Protein AF-A0A0G4L2D1-F1 (afdb_monomer_lite)

Organism: Verticillium longisporum (NCBI:txid100787)

Sequence (130 aa):
MAANNMVNPAVDPETEDELFNQEVEQIKQWWSDSRWRHTKRTFTPEQIASKRGNLKIEYPGNAQSKKLWNILENRFQNKDASYTYGCLEP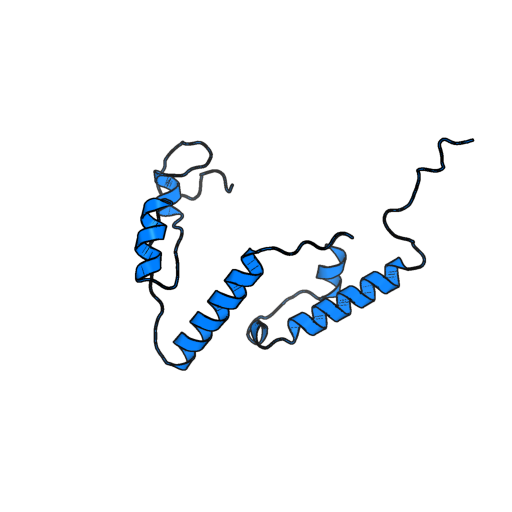TMVTQMAKYLDTVYVSGWQSSSTASASDEPGPDLADYPYV

pLDDT: mean 96.78, std 6.93, range [54.25, 98.88]

Radius of gyration: 22.12 Å; chains: 1; bounding box: 62×46×42 Å

Foldseek 3Di:
DPPCPPDDDPDDPVCPVVVLVVQLVVQVVVCVDPLNVPPDDPDGSSVVSVPDDPDDDDDVVVVVVVVVSVVVVVCVVVVHDFDEDADQDDVRVVVCVVPGPDHDHDLQSCQARNQVVPHHDGSPPPGDPD

InterPro domains:
  IPR006254 Isocitrate lyase [PF00463] (23-129)
  IPR006254 Isocitrate lyase [PTHR21631] (15-129)
  IPR015813 Pyruvate/Phosphoenolpyruvate kinase-like domain superfamily [SSF51621] (15-129)
  IPR040442 Pyruvate kinase-like domain superfamily [G3DSA:3.20.20.60] (12-130)

Secondary structure (DSSP, 8-state):
--GGGG---SS-HHHHHHHHHHHHHHHHHHHTSGGGTT---SS-HHHHHTT--SS----HHHHHHHHHHHHHHHHHHHT------B--SHHHHHHHTTT-S--B--HHHHHHH--TTS---SSSS-S---

Structure (mmCIF, N/CA/C/O backbone):
data_AF-A0A0G4L2D1-F1
#
_entry.id   AF-A0A0G4L2D1-F1
#
loop_
_atom_site.group_PDB
_atom_site.id
_atom_site.type_symbol
_atom_site.label_atom_id
_atom_site.label_alt_id
_atom_site.label_comp_id
_atom_site.label_asym_id
_atom_site.label_entity_id
_atom_site.label_seq_id
_atom_site.pdbx_PDB_ins_code
_atom_site.Cartn_x
_atom_site.Cartn_y
_atom_site.Cartn_z
_atom_site.occupancy
_atom_site.B_iso_or_equiv
_atom_site.auth_seq_id
_atom_site.auth_comp_id
_atom_site.auth_asym_id
_atom_site.auth_atom_id
_atom_site.pdbx_PDB_model_num
ATOM 1 N N . MET A 1 1 ? -42.976 27.298 4.784 1.00 54.25 1 MET A N 1
ATOM 2 C CA . MET A 1 1 ? -42.874 26.034 5.549 1.00 54.25 1 MET A CA 1
ATOM 3 C C . MET A 1 1 ? -42.220 24.874 4.778 1.00 54.25 1 MET A C 1
ATOM 5 O O . MET A 1 1 ? -41.962 23.861 5.402 1.00 54.25 1 MET A O 1
ATOM 9 N N . ALA A 1 2 ? -41.864 25.000 3.487 1.00 59.75 2 ALA A N 1
ATOM 10 C CA . ALA A 1 2 ? -41.222 23.911 2.721 1.00 59.75 2 ALA A CA 1
ATOM 11 C C . ALA A 1 2 ? -39.673 23.888 2.759 1.00 59.75 2 ALA A C 1
ATOM 13 O O . ALA A 1 2 ? -39.070 22.891 2.379 1.00 59.75 2 ALA A O 1
ATOM 14 N N . ALA A 1 3 ? -39.017 24.962 3.220 1.00 61.88 3 ALA A N 1
ATOM 15 C CA . ALA A 1 3 ? -37.555 25.101 3.145 1.00 61.88 3 ALA A CA 1
ATOM 16 C C . ALA A 1 3 ? -36.772 24.176 4.104 1.00 61.88 3 ALA A C 1
ATOM 18 O O . ALA A 1 3 ? -35.620 23.864 3.827 1.00 61.88 3 ALA A O 1
ATOM 19 N N . ASN A 1 4 ? -37.396 23.687 5.183 1.00 66.88 4 ASN A N 1
ATOM 20 C CA . ASN A 1 4 ? -36.735 22.814 6.165 1.00 66.88 4 ASN A CA 1
ATOM 21 C C . ASN A 1 4 ? -36.796 21.317 5.804 1.00 66.88 4 ASN A C 1
ATOM 23 O O . ASN A 1 4 ? -36.203 20.511 6.507 1.00 66.88 4 ASN A O 1
ATOM 27 N N . ASN A 1 5 ? -37.479 20.927 4.720 1.00 79.12 5 ASN A N 1
ATOM 28 C CA . ASN A 1 5 ? -37.662 19.512 4.360 1.00 79.12 5 ASN A CA 1
ATOM 29 C C . ASN A 1 5 ? -36.422 18.866 3.705 1.00 79.12 5 ASN A C 1
ATOM 31 O O . ASN A 1 5 ? -36.412 17.667 3.458 1.00 79.12 5 ASN A O 1
ATOM 35 N N . MET A 1 6 ? -35.394 19.663 3.395 1.00 89.38 6 MET A N 1
ATOM 36 C CA . MET A 1 6 ? -34.096 19.196 2.882 1.00 89.38 6 MET A CA 1
ATOM 37 C C . MET A 1 6 ? -32.995 19.240 3.954 1.00 89.38 6 MET A C 1
ATOM 39 O O . MET A 1 6 ? -31.830 19.015 3.646 1.00 89.38 6 MET A O 1
ATOM 43 N N . VAL A 1 7 ? -33.339 19.580 5.202 1.00 91.06 7 VAL A N 1
ATOM 44 C CA . VAL A 1 7 ? -32.394 19.586 6.321 1.00 91.06 7 VAL A CA 1
ATOM 45 C C . VAL A 1 7 ? -32.453 18.215 6.984 1.00 91.06 7 VAL A C 1
ATOM 47 O O . VAL A 1 7 ? -33.407 17.908 7.693 1.00 91.06 7 VAL A O 1
ATOM 50 N N . ASN A 1 8 ? -31.437 17.394 6.751 1.00 92.06 8 ASN A N 1
ATOM 51 C CA . ASN A 1 8 ? -31.274 16.088 7.381 1.00 92.06 8 ASN A CA 1
ATOM 52 C C . ASN A 1 8 ? -29.866 15.968 7.984 1.00 92.06 8 ASN A C 1
ATOM 54 O O . ASN A 1 8 ? -28.922 16.558 7.448 1.00 92.06 8 ASN A O 1
ATOM 58 N N . PRO A 1 9 ? -29.699 15.223 9.089 1.00 94.44 9 PRO A N 1
ATOM 59 C CA . PRO A 1 9 ? -28.376 14.962 9.632 1.00 94.44 9 PRO A CA 1
ATOM 60 C C . PRO A 1 9 ? -27.587 14.033 8.695 1.00 94.44 9 PRO A C 1
ATOM 62 O O . PRO A 1 9 ? -28.153 13.378 7.814 1.00 94.44 9 PRO A O 1
ATOM 65 N N . ALA A 1 10 ? -26.266 13.982 8.880 1.00 95.00 10 ALA A N 1
ATOM 66 C CA . ALA A 1 10 ? -25.404 13.069 8.128 1.00 95.00 10 ALA A CA 1
ATOM 67 C C . ALA A 1 10 ? -25.637 11.598 8.519 1.00 95.00 10 ALA A C 1
ATOM 69 O O . ALA A 1 10 ? -25.534 10.717 7.669 1.00 95.00 10 ALA A O 1
ATOM 70 N N . VAL A 1 11 ? -25.944 11.357 9.796 1.00 96.69 11 VAL A N 1
ATOM 71 C CA . VAL A 1 11 ? -26.290 10.063 10.401 1.00 96.69 11 VAL A CA 1
ATOM 72 C C . VAL A 1 11 ? -27.386 10.321 11.434 1.00 96.69 11 VAL A C 1
ATOM 74 O O . VAL A 1 11 ? -27.422 11.399 12.025 1.00 96.69 11 VAL A O 1
ATOM 77 N N . ASP A 1 12 ? -28.291 9.365 11.624 1.00 96.50 12 ASP A N 1
ATOM 78 C CA . ASP A 1 12 ? -29.300 9.423 12.682 1.00 96.50 12 ASP A CA 1
ATOM 79 C C . ASP A 1 12 ? -28.638 9.242 14.067 1.00 96.50 12 ASP A C 1
ATOM 81 O O . ASP A 1 12 ? -28.065 8.169 14.304 1.00 96.50 12 ASP A O 1
ATOM 85 N N . PRO A 1 13 ? -28.714 10.237 14.980 1.00 96.69 13 PRO A N 1
ATOM 86 C CA . PRO A 1 13 ? -28.094 10.166 16.305 1.00 96.69 13 PRO A CA 1
ATOM 87 C C . PRO A 1 13 ? -28.525 8.960 17.146 1.00 96.69 13 PRO A C 1
ATOM 89 O O . PRO A 1 13 ? -27.760 8.519 17.997 1.00 96.69 13 PRO A O 1
ATOM 92 N N . GLU A 1 14 ? -29.718 8.398 16.916 1.00 97.38 14 GLU A N 1
ATOM 93 C CA . GLU A 1 14 ? -30.174 7.203 17.645 1.00 97.38 14 GLU A CA 1
ATOM 94 C C . GLU A 1 14 ? -29.381 5.940 17.264 1.00 97.38 14 GLU A C 1
ATOM 96 O O . GLU A 1 14 ? -29.315 4.990 18.042 1.00 97.38 14 GLU A O 1
ATOM 101 N N . THR A 1 15 ? -28.749 5.938 16.086 1.00 97.44 15 THR A N 1
ATOM 102 C CA . THR A 1 15 ? -27.994 4.795 15.537 1.00 97.44 15 THR A CA 1
ATOM 103 C C . THR A 1 15 ? -26.485 5.031 15.468 1.00 97.44 15 THR A C 1
ATOM 105 O O . THR A 1 15 ? -25.730 4.110 15.156 1.00 97.44 15 THR A O 1
ATOM 108 N N . GLU A 1 16 ? -26.024 6.250 15.755 1.00 97.69 16 GLU A N 1
ATOM 109 C CA . GLU A 1 16 ? -24.629 6.668 15.577 1.00 97.69 16 GLU A CA 1
ATOM 110 C C . GLU A 1 16 ? -23.652 5.798 16.386 1.00 97.69 16 GLU A C 1
ATOM 112 O O . GLU A 1 16 ? -22.703 5.243 15.825 1.00 97.69 16 GLU A O 1
ATOM 117 N N . ASP A 1 17 ? -23.932 5.596 17.678 1.00 98.25 17 ASP A N 1
ATOM 118 C CA . ASP A 1 17 ? -23.109 4.760 18.561 1.00 98.25 17 ASP A CA 1
ATOM 119 C C . ASP A 1 17 ? -23.110 3.286 18.130 1.00 98.25 17 ASP A C 1
ATOM 121 O O . ASP A 1 17 ? -22.098 2.588 18.249 1.00 98.25 17 ASP A O 1
ATOM 125 N N . GLU A 1 18 ? -24.236 2.788 17.613 1.00 98.25 18 GLU A N 1
ATOM 126 C CA . GLU A 1 18 ? -24.330 1.417 17.116 1.00 98.25 18 GLU A CA 1
ATOM 127 C C . GLU A 1 18 ? -23.439 1.225 15.883 1.00 98.25 18 GLU A C 1
ATOM 129 O O . GLU A 1 18 ? -22.619 0.304 15.856 1.00 98.25 18 GLU A O 1
ATOM 134 N N . LEU A 1 19 ? -23.548 2.113 14.891 1.00 98.19 19 LEU A N 1
ATOM 135 C CA . LEU A 1 19 ? -22.737 2.072 13.672 1.00 98.19 19 LEU A CA 1
ATOM 136 C C . LEU A 1 19 ? -21.243 2.189 13.988 1.00 98.19 19 LEU A C 1
ATOM 138 O O . LEU A 1 19 ? -20.431 1.440 13.437 1.00 98.19 19 LEU A O 1
ATOM 142 N N . PHE A 1 20 ? -20.884 3.070 14.924 1.00 98.62 20 PHE A N 1
ATOM 143 C CA . PHE A 1 20 ? -19.515 3.200 15.406 1.00 98.62 20 PHE A CA 1
ATOM 144 C C . PHE A 1 20 ? -19.000 1.889 16.017 1.00 98.62 20 PHE A C 1
ATOM 146 O O . PHE A 1 20 ? -17.932 1.403 15.637 1.00 98.62 20 PHE A O 1
ATOM 153 N N . ASN A 1 21 ? -19.764 1.276 16.926 1.00 98.56 21 ASN A N 1
ATOM 154 C CA . ASN A 1 21 ? -19.379 0.017 17.567 1.00 98.56 21 ASN A CA 1
ATOM 155 C C . ASN A 1 21 ? -19.258 -1.133 16.555 1.00 98.56 21 ASN A C 1
ATOM 157 O O . ASN A 1 21 ? -18.315 -1.925 16.628 1.00 98.56 21 ASN A O 1
ATOM 161 N N . GLN A 1 22 ? -20.155 -1.201 15.567 1.00 98.50 22 GLN A N 1
ATOM 162 C CA . GLN A 1 22 ? -20.056 -2.171 14.475 1.00 98.50 22 GLN A CA 1
ATOM 163 C C . GLN A 1 22 ? -18.764 -1.979 13.665 1.00 98.50 22 GLN A C 1
ATOM 165 O O . GLN A 1 22 ? -18.087 -2.957 13.338 1.00 98.50 22 GLN A O 1
ATOM 170 N N . GLU A 1 23 ? -18.379 -0.738 13.360 1.00 98.44 23 GLU A N 1
ATOM 171 C CA . GLU A 1 23 ? -17.137 -0.453 12.639 1.00 98.44 23 GLU A CA 1
ATOM 172 C C . GLU A 1 23 ? -15.887 -0.799 13.464 1.00 98.44 23 GLU A C 1
ATOM 174 O O . GLU A 1 23 ? -14.925 -1.368 12.935 1.00 98.44 23 GLU A O 1
ATOM 179 N N . VAL A 1 24 ? -15.907 -0.523 14.768 1.00 98.75 24 VAL A N 1
ATOM 180 C CA . VAL A 1 24 ? -14.844 -0.921 15.701 1.00 98.75 24 VAL A CA 1
ATOM 181 C C . VAL A 1 24 ? -14.628 -2.434 15.676 1.00 98.75 24 VAL A C 1
ATOM 183 O O . VAL A 1 24 ? -13.485 -2.886 15.547 1.00 98.75 24 VAL A O 1
ATOM 186 N N . GLU A 1 25 ? -15.701 -3.225 15.731 1.00 98.75 25 GLU A N 1
ATOM 187 C CA . GLU A 1 25 ? -15.607 -4.687 15.667 1.00 98.75 25 GLU A CA 1
ATOM 188 C C . GLU A 1 25 ? -15.114 -5.182 14.300 1.00 98.75 25 GLU A C 1
ATOM 190 O O . GLU A 1 25 ? -14.273 -6.083 14.232 1.00 98.75 25 GLU A O 1
ATOM 195 N N . GLN A 1 26 ? -15.517 -4.541 13.200 1.00 98.56 26 GLN A N 1
ATOM 196 C CA . GLN A 1 26 ? -14.960 -4.843 11.876 1.00 98.56 26 GLN A CA 1
ATOM 197 C C . GLN A 1 26 ? -13.448 -4.573 11.809 1.00 98.56 26 GLN A C 1
ATOM 199 O O . GLN A 1 26 ? -12.709 -5.353 11.205 1.00 98.56 26 GLN A O 1
ATOM 204 N N . ILE A 1 27 ? -12.960 -3.495 12.436 1.00 98.69 27 ILE A N 1
ATOM 205 C CA . ILE A 1 27 ? -11.523 -3.186 12.497 1.00 98.69 27 ILE A CA 1
ATOM 206 C C . ILE A 1 27 ? -10.784 -4.213 13.361 1.00 98.69 27 ILE A C 1
ATOM 208 O O . ILE A 1 27 ? -9.724 -4.687 12.947 1.00 98.69 27 ILE A O 1
ATOM 212 N N . LYS A 1 28 ? -11.336 -4.602 14.518 1.00 98.62 28 LYS A N 1
ATOM 213 C CA . LYS A 1 28 ? -10.771 -5.664 15.371 1.00 98.62 28 LYS A CA 1
ATOM 214 C C . LYS A 1 28 ? -10.652 -6.981 14.612 1.00 98.62 28 LYS A C 1
ATOM 216 O O . LYS A 1 28 ? -9.576 -7.579 14.596 1.00 98.62 28 LYS A O 1
ATOM 221 N N . GLN A 1 29 ? -11.719 -7.389 13.926 1.00 98.75 29 GLN A N 1
ATOM 222 C CA . GLN A 1 29 ? -11.724 -8.598 13.108 1.00 98.75 29 GLN A CA 1
ATOM 223 C C . GLN A 1 29 ? -10.738 -8.504 11.939 1.00 98.75 29 GLN A C 1
ATOM 225 O O . GLN A 1 29 ? -10.050 -9.469 11.626 1.00 98.75 29 GLN A O 1
ATOM 230 N N . TRP A 1 30 ? -10.612 -7.344 11.297 1.00 98.56 30 TRP A N 1
ATOM 231 C CA . TRP A 1 30 ? -9.609 -7.142 10.253 1.00 98.56 30 TRP A CA 1
ATOM 232 C C . TRP A 1 30 ? -8.176 -7.237 10.796 1.00 98.56 30 TRP A C 1
ATOM 234 O O . TRP A 1 30 ? -7.294 -7.767 10.121 1.00 98.56 30 TRP A O 1
ATOM 244 N N . TRP A 1 31 ? -7.922 -6.736 12.005 1.00 98.62 31 TRP A N 1
ATOM 245 C CA . TRP A 1 31 ? -6.596 -6.757 12.625 1.00 98.62 31 TRP A CA 1
ATOM 246 C C . TRP A 1 31 ? -6.171 -8.125 13.153 1.00 98.62 31 TRP A C 1
ATOM 248 O O . TRP A 1 31 ? -4.974 -8.313 13.369 1.00 98.62 31 TRP A O 1
ATOM 258 N N . SER A 1 32 ? -7.097 -9.072 13.319 1.00 98.31 32 SER A N 1
ATOM 259 C CA . SER A 1 32 ? -6.777 -10.453 13.700 1.00 98.31 32 SER A CA 1
ATOM 260 C C . SER A 1 32 ? -6.234 -11.298 12.539 1.00 98.31 32 SER A C 1
ATOM 262 O O . SER A 1 32 ? -5.698 -12.382 12.767 1.00 98.31 32 SER A O 1
ATOM 264 N N . ASP A 1 33 ? -6.323 -10.800 11.301 1.00 98.56 33 ASP A N 1
ATOM 265 C CA . ASP A 1 33 ? -5.789 -11.468 10.114 1.00 98.56 33 ASP A CA 1
ATOM 266 C C . ASP A 1 33 ? -4.270 -11.723 10.217 1.00 98.56 33 ASP A C 1
ATOM 268 O O . ASP A 1 33 ? -3.504 -10.907 10.746 1.00 98.56 33 ASP A O 1
ATOM 272 N N . SER A 1 34 ? -3.809 -12.847 9.650 1.00 98.31 34 SER A N 1
ATOM 273 C CA . SER A 1 34 ? -2.398 -13.265 9.679 1.00 98.31 34 SER A CA 1
ATOM 274 C C . SER A 1 34 ? -1.443 -12.238 9.058 1.00 98.31 34 SER A C 1
ATOM 276 O O . SER A 1 34 ? -0.259 -12.207 9.414 1.00 98.31 34 SER A O 1
ATOM 278 N N . ARG A 1 35 ? -1.957 -11.350 8.194 1.00 98.62 35 ARG A N 1
ATOM 279 C CA . ARG A 1 35 ? -1.273 -10.172 7.651 1.00 98.62 35 ARG A CA 1
ATOM 280 C C . ARG A 1 35 ? -0.651 -9.287 8.727 1.00 98.62 35 ARG A C 1
ATOM 282 O O . ARG A 1 35 ? 0.355 -8.626 8.461 1.00 98.62 35 ARG A O 1
ATOM 289 N N . TRP A 1 36 ? -1.243 -9.233 9.917 1.00 98.69 36 TRP A N 1
ATOM 290 C CA . TRP A 1 36 ? -0.867 -8.294 10.976 1.00 98.69 36 TRP A CA 1
ATOM 291 C C . TRP A 1 36 ? -0.109 -8.931 12.138 1.00 98.69 36 TRP A C 1
ATOM 293 O O . TRP A 1 36 ? 0.234 -8.224 13.082 1.00 98.69 36 TRP A O 1
ATOM 303 N N . ARG A 1 37 ? 0.221 -10.227 12.065 1.00 98.62 37 ARG A N 1
ATOM 304 C CA . ARG A 1 37 ? 0.876 -10.986 13.152 1.00 98.62 37 ARG A CA 1
ATOM 305 C C . ARG A 1 37 ? 2.215 -10.405 13.641 1.00 98.62 37 ARG A C 1
ATOM 307 O O . ARG A 1 37 ? 2.668 -10.737 14.730 1.00 98.62 37 ARG A O 1
ATOM 314 N N . HIS A 1 38 ? 2.856 -9.551 12.841 1.00 98.50 38 HIS A N 1
ATOM 315 C CA . HIS A 1 38 ? 4.114 -8.871 13.179 1.00 98.50 38 HIS A CA 1
ATOM 316 C C . HIS A 1 38 ? 3.957 -7.349 13.353 1.00 98.50 38 HIS A C 1
ATOM 318 O O . HIS A 1 38 ? 4.931 -6.650 13.622 1.00 98.50 38 HIS A O 1
ATOM 324 N N . THR A 1 39 ? 2.748 -6.805 13.194 1.00 98.75 39 THR A N 1
ATOM 325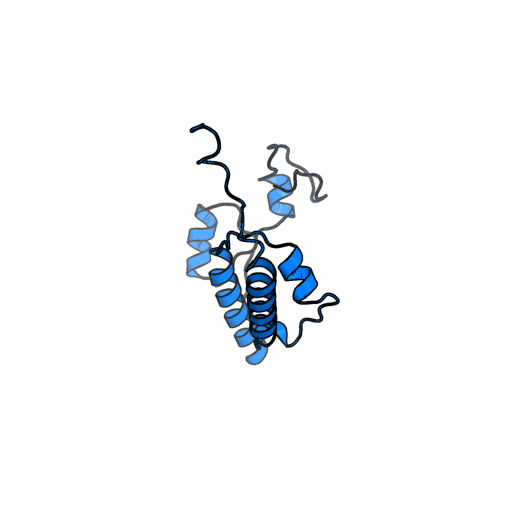 C CA . THR A 1 39 ? 2.488 -5.363 13.262 1.00 98.75 39 THR A CA 1
ATOM 326 C C . THR A 1 39 ? 2.057 -4.960 14.669 1.00 98.75 39 THR A C 1
ATOM 328 O O . THR A 1 39 ? 0.925 -5.211 15.079 1.00 98.75 39 THR A O 1
ATOM 331 N N . LYS A 1 40 ? 2.932 -4.260 15.398 1.00 98.56 40 LYS A N 1
ATOM 332 C CA . LYS A 1 40 ? 2.574 -3.607 16.664 1.00 98.56 40 LYS A CA 1
ATOM 333 C C . LYS A 1 40 ? 1.892 -2.267 16.384 1.00 98.56 40 LYS A C 1
ATOM 335 O O . LYS A 1 40 ? 2.487 -1.393 15.761 1.00 98.56 40 LYS A O 1
ATOM 340 N N . ARG A 1 41 ? 0.669 -2.087 16.885 1.00 98.44 41 ARG A N 1
ATOM 341 C CA . ARG A 1 41 ? -0.055 -0.806 16.866 1.00 98.44 41 ARG A CA 1
ATOM 342 C C . ARG A 1 41 ? -0.039 -0.203 18.267 1.00 98.44 41 ARG A C 1
ATOM 344 O O . ARG A 1 41 ? -0.319 -0.903 19.234 1.00 98.44 41 ARG A O 1
ATOM 351 N N . THR A 1 42 ? 0.300 1.077 18.382 1.00 98.50 42 THR A N 1
ATOM 352 C CA . THR A 1 42 ? 0.286 1.836 19.651 1.00 98.50 42 THR A CA 1
ATOM 353 C C . THR A 1 42 ? -0.964 2.709 19.772 1.00 98.50 42 THR A C 1
ATOM 355 O O . THR A 1 42 ? -0.941 3.755 20.410 1.00 98.50 42 THR A O 1
ATOM 358 N N . PHE A 1 43 ? -2.035 2.291 19.104 1.00 98.62 43 PHE A N 1
ATOM 359 C CA . PHE A 1 43 ? -3.336 2.943 19.029 1.00 98.62 43 PHE A CA 1
ATOM 360 C C . PHE A 1 43 ? -4.420 1.871 18.878 1.00 98.62 43 PHE A C 1
ATOM 362 O O . PHE A 1 43 ? -4.127 0.738 18.480 1.00 98.62 43 PHE A O 1
ATOM 369 N N . THR A 1 44 ? -5.663 2.222 19.195 1.00 98.75 44 THR A N 1
ATOM 370 C CA . THR A 1 44 ? -6.779 1.272 19.274 1.00 98.75 44 THR A CA 1
ATOM 371 C C . THR A 1 44 ? -7.688 1.317 18.035 1.00 98.75 44 THR A C 1
ATOM 373 O O . THR A 1 44 ? -7.659 2.296 17.282 1.00 98.75 44 THR A O 1
ATOM 376 N N . PRO A 1 45 ? -8.507 0.276 17.794 1.00 98.69 45 PRO A N 1
ATOM 377 C CA . PRO A 1 45 ? -9.531 0.281 16.746 1.00 98.69 45 PRO A CA 1
ATOM 378 C C . PRO A 1 45 ? -10.501 1.467 16.852 1.00 98.69 45 PRO A C 1
ATOM 380 O O . PRO A 1 45 ? -10.826 2.082 15.842 1.00 98.69 45 PRO A O 1
ATOM 383 N N . GLU A 1 46 ? -10.893 1.841 18.070 1.00 98.75 46 GLU A N 1
ATOM 384 C CA . GLU A 1 46 ? -11.787 2.967 18.376 1.00 98.75 46 GLU A CA 1
ATOM 385 C C . GLU A 1 46 ? -11.162 4.308 17.958 1.00 98.75 46 GLU A C 1
ATOM 387 O O . GLU A 1 46 ? -11.820 5.175 17.375 1.00 98.75 46 GLU A O 1
ATOM 392 N N . GLN A 1 47 ? -9.852 4.471 18.178 1.00 98.75 47 GLN A N 1
ATOM 393 C CA . GLN A 1 47 ? -9.125 5.658 17.725 1.00 98.75 47 GLN A CA 1
ATOM 394 C C . GLN A 1 47 ? -9.079 5.762 16.197 1.00 98.75 47 GLN A C 1
ATOM 396 O O . GLN A 1 47 ? -9.049 6.876 15.681 1.00 98.75 47 GLN A O 1
ATOM 401 N N . ILE A 1 48 ? -9.102 4.636 15.476 1.00 98.62 48 ILE A N 1
ATOM 402 C CA . ILE A 1 48 ? -9.154 4.613 14.008 1.00 98.62 48 ILE A CA 1
ATOM 403 C C . ILE A 1 48 ? -10.575 4.850 13.490 1.00 98.62 48 ILE A C 1
ATOM 405 O O . ILE A 1 48 ? -10.748 5.683 12.603 1.00 98.62 48 ILE A O 1
ATOM 409 N N . ALA A 1 49 ? -11.583 4.169 14.046 1.00 98.31 49 ALA A N 1
ATOM 410 C CA . ALA A 1 49 ? -12.990 4.358 13.681 1.00 98.31 49 ALA A CA 1
ATOM 411 C C . ALA A 1 49 ? -13.412 5.827 13.851 1.00 98.31 49 ALA A C 1
ATOM 413 O O . ALA A 1 49 ? -13.949 6.431 12.932 1.00 98.31 49 ALA A O 1
ATOM 414 N N . SER A 1 50 ? -13.010 6.464 14.957 1.00 98.31 50 SER A N 1
ATOM 415 C CA . SER A 1 50 ? -13.319 7.877 15.255 1.00 98.31 50 SER A CA 1
ATOM 416 C C . SER A 1 50 ? -12.627 8.905 14.347 1.00 98.31 50 SER A C 1
ATOM 418 O O . SER A 1 50 ? -12.697 10.107 14.610 1.00 98.31 50 SER A O 1
ATOM 420 N N . LYS A 1 51 ? -11.865 8.464 13.341 1.00 98.56 51 LYS A N 1
ATOM 421 C CA . LYS A 1 51 ? -11.248 9.321 12.314 1.00 98.56 51 LYS A CA 1
ATOM 422 C C . LYS A 1 51 ? -11.777 9.017 10.915 1.00 98.56 51 LYS A C 1
ATOM 424 O O . LYS A 1 51 ? -11.358 9.669 9.962 1.00 98.56 51 LYS A O 1
ATOM 429 N N . ARG A 1 52 ? -12.662 8.028 10.776 1.00 98.12 52 ARG A N 1
ATOM 430 C CA . ARG A 1 52 ? -13.355 7.736 9.523 1.00 98.12 52 ARG A CA 1
ATOM 431 C C . ARG A 1 52 ? -14.600 8.608 9.397 1.00 98.12 52 ARG A C 1
ATOM 433 O O . ARG A 1 52 ? -15.091 9.162 10.375 1.00 98.12 52 ARG A O 1
ATOM 440 N N . GLY A 1 53 ? -15.059 8.763 8.161 1.00 97.19 53 GLY A N 1
ATOM 441 C CA . GLY A 1 53 ? -16.345 9.381 7.856 1.00 97.19 53 GLY A CA 1
ATOM 442 C C . GLY A 1 53 ? -17.406 8.329 7.543 1.00 97.19 53 GLY A C 1
ATOM 443 O O . GLY A 1 53 ? -17.128 7.134 7.512 1.00 97.19 53 GLY A O 1
ATOM 444 N N . ASN A 1 54 ? -18.604 8.795 7.204 1.00 96.62 54 ASN A N 1
ATOM 445 C CA . ASN A 1 54 ? -19.778 7.937 6.990 1.00 96.62 54 ASN A CA 1
ATOM 446 C C . ASN A 1 54 ? -19.856 7.310 5.587 1.00 96.62 54 ASN A C 1
ATOM 448 O O . ASN A 1 54 ? -20.797 6.585 5.277 1.00 96.62 54 ASN A O 1
ATOM 452 N N . LEU A 1 55 ? -18.883 7.599 4.718 1.00 97.31 55 LEU A N 1
ATOM 453 C CA . LEU A 1 55 ? -18.787 7.028 3.379 1.00 97.31 55 LEU A CA 1
ATOM 454 C C . LEU A 1 55 ? -17.504 6.211 3.262 1.00 97.31 55 LEU A C 1
ATOM 456 O O . LEU A 1 55 ? -16.404 6.753 3.138 1.00 97.31 55 LEU A O 1
ATOM 460 N N . LYS A 1 56 ? -17.652 4.888 3.281 1.00 97.50 56 LYS A N 1
ATOM 461 C CA . LYS A 1 56 ? -16.533 3.965 3.102 1.00 97.50 56 LYS A CA 1
ATOM 462 C C . LYS A 1 56 ? -16.055 3.980 1.648 1.00 97.50 56 LYS A C 1
ATOM 464 O O . LYS A 1 56 ? -16.848 3.816 0.725 1.00 97.50 56 LYS A O 1
ATOM 469 N N . ILE A 1 57 ? -14.742 4.111 1.460 1.00 98.31 57 ILE A N 1
ATOM 470 C CA . ILE A 1 57 ? -14.080 4.054 0.152 1.00 98.31 57 ILE A CA 1
ATOM 471 C C . ILE A 1 57 ? -13.241 2.780 0.072 1.00 98.31 57 ILE A C 1
ATOM 473 O O . ILE A 1 57 ? -12.487 2.456 0.993 1.00 98.31 57 ILE A O 1
ATOM 477 N N . GLU A 1 58 ? -13.340 2.070 -1.050 1.00 97.94 58 GLU A N 1
ATOM 478 C CA . GLU A 1 58 ? -12.472 0.938 -1.360 1.00 97.94 58 GLU A CA 1
ATOM 479 C C . GLU A 1 58 ? -11.467 1.320 -2.449 1.00 97.94 58 GLU A C 1
ATOM 481 O O . GLU A 1 58 ? -11.836 1.747 -3.540 1.00 97.94 58 GLU A O 1
ATOM 486 N N . TYR A 1 59 ? -10.176 1.169 -2.147 1.00 98.19 59 TYR A N 1
ATOM 487 C CA . TYR A 1 59 ? -9.093 1.577 -3.041 1.00 98.19 59 TYR A CA 1
ATOM 488 C C . TYR A 1 59 ? -8.533 0.371 -3.810 1.00 98.19 59 TYR A C 1
ATOM 490 O O . TYR A 1 59 ? -8.197 -0.639 -3.180 1.00 98.19 59 TYR A O 1
ATOM 498 N N . PRO A 1 60 ? -8.305 0.470 -5.135 1.00 98.19 60 PRO A N 1
ATOM 499 C CA . PRO A 1 60 ? -7.715 -0.620 -5.920 1.00 98.19 60 PRO A CA 1
ATOM 500 C C . PRO A 1 60 ? -6.291 -0.977 -5.461 1.00 98.19 60 PRO A C 1
ATOM 502 O O . PRO A 1 60 ? -5.865 -2.128 -5.589 1.00 98.19 60 PRO A O 1
ATOM 505 N N . GLY A 1 61 ? -5.579 -0.029 -4.837 1.00 98.25 61 GLY A N 1
ATOM 506 C CA . GLY A 1 61 ? -4.282 -0.273 -4.202 1.00 98.25 61 GLY A CA 1
ATOM 507 C C . GLY A 1 61 ? -4.318 -1.372 -3.131 1.00 98.25 61 GLY A C 1
ATOM 508 O O . GLY A 1 61 ? -3.329 -2.080 -2.958 1.00 98.25 61 GLY A O 1
ATOM 509 N N . ASN A 1 62 ? -5.462 -1.604 -2.474 1.00 98.50 62 ASN A N 1
ATOM 510 C CA . ASN A 1 62 ? -5.627 -2.702 -1.514 1.00 98.50 62 ASN A CA 1
ATOM 511 C C . ASN A 1 62 ? -5.546 -4.085 -2.185 1.00 98.50 62 ASN A C 1
ATOM 513 O O . ASN A 1 62 ? -4.996 -5.028 -1.620 1.00 98.50 62 ASN A O 1
ATOM 517 N N . ALA A 1 63 ? -6.060 -4.226 -3.411 1.00 98.69 63 ALA A N 1
ATOM 518 C CA . ALA A 1 63 ? -5.933 -5.476 -4.162 1.00 98.69 63 ALA A CA 1
ATOM 519 C C . ALA A 1 63 ? -4.458 -5.758 -4.502 1.00 98.69 63 ALA A C 1
ATOM 521 O O . ALA A 1 63 ? -3.983 -6.885 -4.347 1.00 98.69 63 ALA A O 1
ATOM 522 N N . GLN A 1 64 ? -3.710 -4.719 -4.893 1.00 98.81 64 GLN A N 1
ATOM 523 C CA . GLN A 1 64 ? -2.284 -4.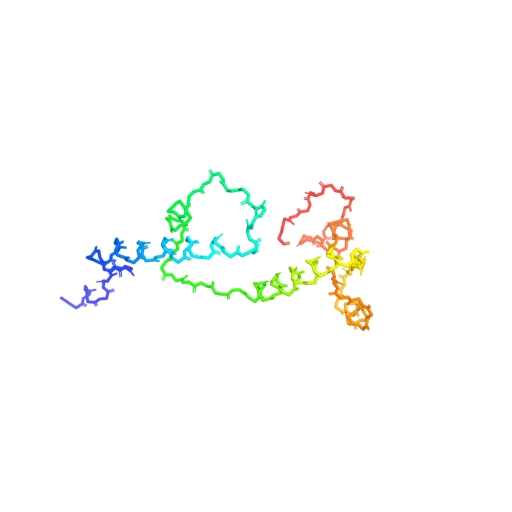841 -5.204 1.00 98.81 64 GLN A CA 1
ATOM 524 C C . GLN A 1 64 ? -1.427 -5.091 -3.955 1.00 98.81 64 GLN A C 1
ATOM 526 O O . GLN A 1 64 ? -0.504 -5.900 -4.009 1.00 98.81 64 GLN A O 1
ATOM 531 N N . SER A 1 65 ? -1.748 -4.482 -2.808 1.00 98.75 65 SER A N 1
ATOM 532 C CA . SER A 1 65 ? -1.009 -4.719 -1.560 1.00 98.75 65 SER A CA 1
ATOM 533 C C . SER A 1 65 ? -1.202 -6.143 -1.029 1.00 98.75 65 SER A C 1
ATOM 535 O O . SER A 1 65 ? -0.243 -6.747 -0.550 1.00 98.75 65 SER A O 1
ATOM 537 N N . LYS A 1 66 ? -2.404 -6.723 -1.176 1.00 98.81 66 LYS A N 1
ATOM 538 C CA . LYS A 1 66 ? -2.664 -8.145 -0.887 1.00 98.81 66 LYS A CA 1
ATOM 539 C C . LYS A 1 66 ? -1.873 -9.067 -1.818 1.00 98.81 66 LYS A C 1
ATOM 541 O O . LYS A 1 66 ? -1.277 -10.033 -1.348 1.00 98.81 66 LYS A O 1
ATOM 546 N N . LYS A 1 67 ? -1.811 -8.749 -3.120 1.00 98.88 67 LYS A N 1
ATOM 547 C CA . LYS A 1 67 ? -0.966 -9.474 -4.085 1.00 98.88 67 LYS A CA 1
ATOM 548 C C . LYS A 1 67 ? 0.509 -9.428 -3.670 1.00 98.88 67 LYS A C 1
ATOM 550 O O . LYS A 1 67 ? 1.137 -10.479 -3.585 1.00 98.88 67 LYS A O 1
ATOM 555 N N . LEU A 1 68 ? 1.042 -8.240 -3.373 1.00 98.88 68 LEU A N 1
ATOM 556 C CA . LEU A 1 68 ? 2.435 -8.063 -2.957 1.00 98.88 68 LEU A CA 1
ATOM 557 C C . LEU A 1 68 ? 2.743 -8.816 -1.659 1.00 98.88 68 LEU A C 1
ATOM 559 O O . LEU A 1 68 ? 3.758 -9.498 -1.583 1.00 98.88 68 LEU A O 1
ATOM 563 N N . TRP A 1 69 ? 1.858 -8.732 -0.661 1.00 98.88 69 TRP A N 1
ATOM 564 C CA . TRP A 1 69 ? 2.009 -9.465 0.595 1.00 98.88 69 TRP A CA 1
ATOM 565 C C . TRP A 1 69 ? 2.196 -10.965 0.357 1.00 98.88 69 TRP A C 1
ATOM 567 O O . TRP A 1 69 ? 3.145 -11.550 0.867 1.00 98.88 69 TRP A O 1
ATOM 577 N N . ASN A 1 70 ? 1.347 -11.565 -0.480 1.00 98.81 70 ASN A N 1
ATOM 578 C CA . ASN A 1 70 ? 1.430 -12.990 -0.792 1.00 98.81 70 ASN A CA 1
ATOM 579 C C . ASN A 1 70 ? 2.724 -13.358 -1.532 1.00 98.81 70 ASN A C 1
ATOM 581 O O . ASN A 1 70 ? 3.306 -14.401 -1.239 1.00 98.81 70 ASN A O 1
ATOM 585 N N . ILE A 1 71 ? 3.185 -12.510 -2.462 1.00 98.81 71 ILE A N 1
ATOM 586 C CA . ILE A 1 71 ? 4.475 -12.703 -3.142 1.00 98.81 71 ILE A CA 1
ATOM 587 C C . ILE A 1 71 ? 5.595 -12.723 -2.097 1.00 98.81 71 ILE A C 1
ATOM 589 O O . ILE A 1 71 ? 6.320 -13.708 -2.001 1.00 98.81 71 ILE A O 1
ATOM 593 N N . LEU A 1 72 ? 5.709 -11.677 -1.275 1.00 98.81 72 LEU A N 1
ATOM 594 C CA . LEU A 1 72 ? 6.818 -11.532 -0.328 1.00 98.81 72 LEU A CA 1
ATOM 595 C C . LEU A 1 72 ? 6.819 -12.610 0.763 1.00 98.81 72 LEU A C 1
ATOM 597 O O . LEU A 1 72 ? 7.881 -13.133 1.095 1.00 98.81 72 LEU A O 1
ATOM 601 N N . GLU A 1 73 ? 5.647 -12.986 1.278 1.00 98.75 73 GLU A N 1
ATOM 602 C CA . GLU A 1 73 ? 5.511 -14.094 2.228 1.00 98.75 73 GLU A CA 1
ATOM 603 C C . GLU A 1 73 ? 6.018 -15.408 1.628 1.00 98.75 73 GLU A C 1
ATOM 605 O O . GLU A 1 73 ? 6.789 -16.122 2.269 1.00 98.75 73 GLU A O 1
ATOM 610 N N . ASN A 1 74 ? 5.637 -15.711 0.382 1.00 98.81 74 ASN A N 1
ATOM 611 C CA . ASN A 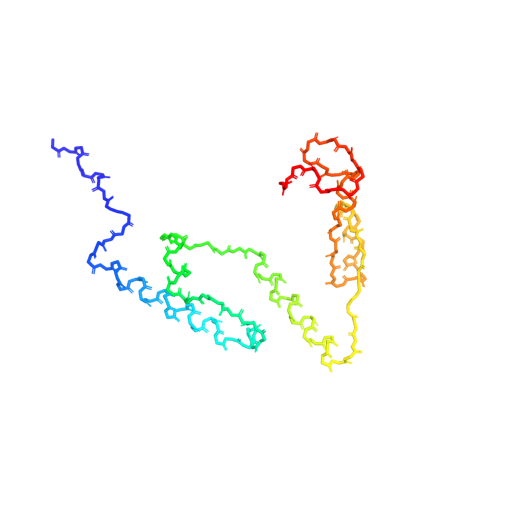1 74 ? 6.089 -16.915 -0.307 1.00 98.81 74 ASN A CA 1
ATOM 612 C C . ASN A 1 74 ? 7.607 -16.899 -0.556 1.00 98.81 74 ASN A C 1
ATOM 614 O O . ASN A 1 74 ? 8.276 -17.895 -0.282 1.00 98.81 74 ASN A O 1
ATOM 618 N N . ARG A 1 75 ? 8.163 -15.769 -1.017 1.00 98.75 75 ARG A N 1
ATOM 619 C CA . ARG A 1 75 ? 9.612 -15.609 -1.223 1.00 98.75 75 ARG A CA 1
ATOM 620 C C . ARG A 1 75 ? 10.384 -15.838 0.075 1.00 98.75 75 ARG A C 1
ATOM 622 O O . ARG A 1 75 ? 11.308 -16.645 0.097 1.00 98.75 75 ARG A O 1
ATOM 629 N N . PHE A 1 76 ? 9.959 -15.207 1.172 1.00 98.69 76 PHE A N 1
ATOM 630 C CA . PHE A 1 76 ? 10.622 -15.347 2.468 1.00 98.69 76 PHE A CA 1
ATOM 631 C C . PHE A 1 76 ? 10.570 -16.789 2.995 1.00 98.69 76 PHE A C 1
ATOM 633 O O . PHE A 1 76 ? 11.593 -17.323 3.422 1.00 98.69 76 PHE A O 1
ATOM 640 N N . GLN A 1 77 ? 9.410 -17.450 2.912 1.00 98.62 77 GLN A N 1
ATOM 641 C CA . GLN A 1 77 ? 9.251 -18.852 3.324 1.00 98.62 77 GLN A CA 1
ATOM 642 C C . GLN A 1 77 ? 10.149 -19.805 2.520 1.00 98.62 77 GLN A C 1
ATOM 644 O O . GLN A 1 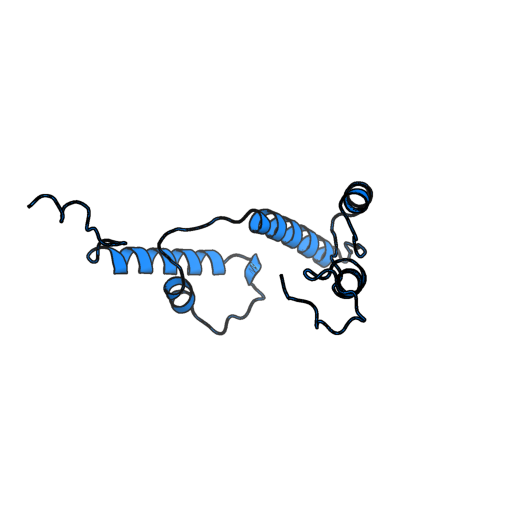77 ? 10.733 -20.725 3.092 1.00 98.62 77 GLN A O 1
ATOM 649 N N . ASN A 1 78 ? 10.304 -19.556 1.217 1.00 98.62 78 ASN A N 1
ATOM 650 C CA . ASN A 1 78 ? 11.119 -20.377 0.319 1.00 98.62 78 ASN A CA 1
ATOM 651 C C . ASN A 1 78 ? 12.593 -19.950 0.241 1.00 98.62 78 ASN A C 1
ATOM 653 O O . ASN A 1 78 ? 13.362 -20.577 -0.484 1.00 98.62 78 ASN A O 1
ATOM 657 N N . LYS A 1 79 ? 13.003 -18.918 0.995 1.00 98.62 79 LYS A N 1
ATOM 658 C CA . LYS A 1 79 ? 14.352 -18.322 0.942 1.00 98.62 79 LYS A CA 1
ATOM 659 C C . LYS A 1 79 ? 14.759 -17.886 -0.474 1.00 98.62 79 LYS A C 1
ATOM 661 O O . LYS A 1 79 ? 15.910 -18.046 -0.873 1.00 98.62 79 LYS A O 1
ATOM 666 N N . ASP A 1 80 ? 13.802 -17.336 -1.206 1.00 98.69 80 ASP A N 1
ATOM 667 C CA . ASP A 1 80 ? 13.955 -16.790 -2.554 1.00 98.69 80 ASP A CA 1
ATOM 668 C C . ASP A 1 80 ? 13.718 -15.267 -2.539 1.00 98.69 80 ASP A C 1
ATOM 670 O O . ASP A 1 80 ? 13.402 -14.686 -1.497 1.00 98.69 80 ASP A O 1
ATOM 674 N N . ALA A 1 81 ? 13.862 -14.603 -3.686 1.00 98.69 81 ALA A N 1
ATOM 675 C CA . ALA A 1 81 ? 13.665 -13.170 -3.824 1.00 98.69 81 ALA A CA 1
ATOM 676 C C . ALA A 1 81 ? 12.849 -12.800 -5.068 1.00 98.69 81 ALA A C 1
ATOM 678 O O . ALA A 1 81 ? 13.038 -13.331 -6.159 1.00 98.69 81 ALA A O 1
ATOM 679 N N . SER A 1 82 ? 11.985 -11.803 -4.899 1.00 98.75 82 SER A N 1
ATOM 680 C CA . SER A 1 82 ? 11.513 -10.967 -6.002 1.00 98.75 82 SER A CA 1
ATOM 681 C C . SER A 1 82 ? 12.464 -9.782 -6.131 1.00 98.75 82 SER A C 1
ATOM 683 O O . SER A 1 82 ? 12.805 -9.154 -5.128 1.00 98.75 82 SER A O 1
ATOM 685 N N . TYR A 1 83 ? 12.888 -9.465 -7.349 1.00 98.75 83 TYR A N 1
ATOM 686 C CA . TYR A 1 83 ? 13.756 -8.326 -7.638 1.00 98.75 83 TYR A CA 1
ATOM 687 C C . TYR A 1 83 ? 13.138 -7.445 -8.726 1.00 98.75 83 TYR A C 1
ATOM 689 O O . TYR A 1 83 ? 12.403 -7.914 -9.592 1.00 98.75 83 TYR A O 1
ATOM 697 N N . THR A 1 84 ? 13.443 -6.151 -8.672 1.00 98.88 84 THR A N 1
ATOM 698 C CA . THR A 1 84 ? 13.016 -5.143 -9.650 1.00 98.88 84 THR A CA 1
ATOM 699 C C . THR A 1 84 ? 14.021 -3.988 -9.670 1.00 98.88 84 THR A C 1
ATOM 701 O O . THR A 1 84 ? 14.957 -3.955 -8.873 1.00 98.88 84 THR A O 1
ATOM 704 N N . TYR A 1 85 ? 13.825 -3.027 -10.567 1.00 98.81 85 TYR A N 1
ATOM 705 C CA . TYR A 1 85 ? 14.537 -1.753 -10.608 1.00 98.81 85 TYR A CA 1
ATOM 706 C C . TYR A 1 85 ? 13.557 -0.577 -10.738 1.00 98.81 85 TYR A C 1
ATOM 708 O O . TYR A 1 85 ? 12.342 -0.777 -10.833 1.00 98.81 85 TYR A O 1
ATOM 716 N N . GLY A 1 86 ? 14.096 0.644 -10.701 1.00 98.75 86 GLY A N 1
ATOM 717 C CA . GLY A 1 86 ? 13.339 1.889 -10.800 1.00 98.75 86 GLY A CA 1
ATOM 718 C C . GLY A 1 86 ? 12.762 2.139 -12.198 1.00 98.75 86 GLY A C 1
ATOM 719 O O . GLY A 1 86 ? 13.511 2.232 -13.175 1.00 98.75 86 GLY A O 1
ATOM 720 N N . CYS A 1 87 ? 11.436 2.231 -12.292 1.00 98.88 87 CYS A N 1
ATOM 721 C CA . CYS A 1 87 ? 10.705 2.468 -13.534 1.00 98.88 87 CYS A CA 1
ATOM 722 C C . CYS A 1 87 ? 10.451 3.964 -13.755 1.00 98.88 87 CYS A C 1
ATOM 724 O O . CYS A 1 87 ? 9.914 4.620 -12.867 1.00 98.88 87 CYS A O 1
ATOM 726 N N . LEU A 1 88 ? 10.775 4.484 -14.943 1.00 98.69 88 LEU A N 1
ATOM 727 C CA . LEU A 1 88 ? 10.592 5.903 -15.277 1.00 98.69 88 LEU A CA 1
ATOM 728 C C . LEU A 1 88 ? 9.174 6.238 -15.752 1.00 98.69 88 LEU A C 1
ATOM 730 O O . LEU A 1 88 ? 8.581 7.207 -15.295 1.00 98.69 88 LEU A O 1
ATOM 734 N N . GLU A 1 89 ? 8.637 5.466 -16.699 1.00 98.75 89 GLU A N 1
ATOM 735 C CA . GLU A 1 89 ? 7.423 5.842 -17.434 1.00 98.75 89 GLU A CA 1
ATOM 736 C C . GLU A 1 89 ? 6.671 4.604 -17.994 1.00 98.75 89 GLU A C 1
ATOM 738 O O . GLU A 1 89 ? 7.157 3.473 -17.856 1.00 98.75 89 GLU A O 1
ATOM 743 N N . PRO A 1 90 ? 5.464 4.762 -18.584 1.00 98.88 90 PRO A N 1
ATOM 744 C CA . PRO A 1 90 ? 4.612 3.643 -18.997 1.00 98.88 90 PRO A CA 1
ATOM 745 C C . PRO A 1 90 ? 5.225 2.636 -19.992 1.00 98.88 90 PRO A C 1
ATOM 747 O O . PRO A 1 90 ? 4.986 1.431 -19.899 1.00 98.88 90 PRO A O 1
ATOM 750 N N . THR A 1 91 ? 6.020 3.083 -20.955 1.00 98.81 91 THR A N 1
ATOM 751 C CA . THR A 1 91 ? 6.664 2.216 -21.951 1.00 98.81 91 THR A CA 1
ATOM 752 C C . THR A 1 91 ? 7.598 1.227 -21.258 1.00 98.81 91 THR A C 1
ATOM 754 O O . THR A 1 91 ? 7.504 0.021 -21.502 1.00 98.81 91 THR A O 1
ATOM 757 N N . MET A 1 92 ? 8.417 1.700 -20.318 1.00 98.81 92 MET A N 1
ATOM 758 C CA . MET A 1 92 ? 9.298 0.883 -19.489 1.00 98.81 92 MET A CA 1
ATOM 759 C C . MET A 1 92 ? 8.514 -0.145 -18.664 1.00 98.81 92 MET A C 1
ATOM 761 O O . MET A 1 92 ? 8.853 -1.332 -18.714 1.00 98.81 92 MET A O 1
ATOM 765 N N . VAL A 1 93 ? 7.420 0.248 -17.988 1.00 98.81 93 VAL A N 1
ATOM 766 C CA . VAL A 1 93 ? 6.650 -0.703 -17.159 1.00 98.81 93 VAL A CA 1
ATOM 767 C C . VAL A 1 93 ? 6.042 -1.834 -17.992 1.00 98.81 93 VAL A C 1
ATOM 769 O O . VAL A 1 93 ? 6.016 -2.982 -17.544 1.00 98.81 93 VAL A O 1
ATOM 772 N N . THR A 1 94 ? 5.631 -1.563 -19.240 1.00 98.81 94 THR A N 1
ATOM 773 C CA . THR A 1 94 ? 5.107 -2.621 -20.126 1.00 98.81 94 THR A CA 1
ATOM 774 C C . THR A 1 94 ? 6.160 -3.663 -20.510 1.00 98.81 94 THR A C 1
ATOM 776 O O . THR A 1 94 ? 5.816 -4.818 -20.767 1.00 98.81 94 THR A O 1
ATOM 779 N N . GLN A 1 95 ? 7.444 -3.288 -20.541 1.00 98.88 95 GLN A N 1
ATOM 780 C CA . GLN A 1 95 ? 8.534 -4.234 -20.789 1.00 98.88 95 GLN A CA 1
ATOM 781 C C . GLN A 1 95 ? 8.938 -4.967 -19.509 1.00 98.88 95 GLN A C 1
ATOM 783 O O . GLN A 1 95 ? 9.163 -6.175 -19.555 1.00 98.88 95 GLN A O 1
ATOM 788 N N . MET A 1 96 ? 8.965 -4.270 -18.369 1.00 98.81 96 MET A N 1
ATOM 789 C CA . MET A 1 96 ? 9.248 -4.867 -17.059 1.00 98.81 96 MET A CA 1
ATOM 790 C C . MET A 1 96 ? 8.264 -5.986 -16.717 1.00 98.81 96 MET A C 1
ATOM 792 O O . MET A 1 96 ? 8.691 -7.066 -16.317 1.00 98.81 96 MET A O 1
ATOM 796 N N . ALA A 1 97 ? 6.965 -5.764 -16.946 1.00 98.56 97 ALA A N 1
ATOM 797 C CA . ALA A 1 97 ? 5.896 -6.701 -16.592 1.00 98.56 97 ALA A CA 1
ATOM 798 C C . ALA A 1 97 ? 6.010 -8.085 -17.262 1.00 98.56 97 ALA A C 1
ATOM 800 O O . ALA A 1 97 ? 5.358 -9.034 -16.832 1.00 98.56 97 ALA A O 1
ATOM 801 N N . LYS A 1 98 ? 6.833 -8.218 -18.311 1.00 98.69 98 LYS A N 1
ATOM 802 C CA . LYS A 1 98 ? 7.105 -9.496 -18.986 1.00 98.69 98 LYS A CA 1
ATOM 803 C C . LYS A 1 98 ? 8.052 -10.402 -18.191 1.00 98.69 98 LYS A C 1
ATOM 805 O O . LYS A 1 98 ? 8.049 -11.607 -18.419 1.00 98.69 98 LYS A O 1
ATOM 810 N N . TYR A 1 99 ? 8.869 -9.832 -17.302 1.00 98.75 99 TYR A N 1
ATOM 811 C CA . TYR A 1 99 ? 9.990 -10.530 -16.659 1.00 98.75 99 TYR A CA 1
ATOM 812 C C . TYR A 1 99 ? 10.066 -10.325 -15.141 1.00 98.75 99 TYR A C 1
ATOM 814 O O . TYR A 1 99 ? 10.663 -11.147 -14.453 1.00 98.75 99 TYR A O 1
ATOM 822 N N . LEU A 1 100 ? 9.493 -9.235 -14.622 1.00 98.88 100 LEU A N 1
ATOM 823 C CA . LEU A 1 100 ? 9.560 -8.835 -13.217 1.00 98.88 100 LEU A CA 1
ATOM 824 C C . LEU A 1 100 ? 8.159 -8.851 -12.598 1.00 98.88 100 LEU A C 1
ATOM 826 O O . LEU A 1 100 ? 7.186 -8.429 -13.223 1.00 98.88 100 LEU A O 1
ATOM 830 N N . ASP A 1 101 ? 8.055 -9.325 -11.357 1.00 98.56 101 ASP A N 1
ATOM 831 C CA . ASP A 1 101 ? 6.783 -9.477 -10.634 1.00 98.56 101 ASP A CA 1
ATOM 832 C C . ASP A 1 101 ? 6.423 -8.269 -9.747 1.00 98.56 101 ASP A C 1
ATOM 834 O O . ASP A 1 101 ? 5.325 -8.215 -9.182 1.00 98.56 101 ASP A O 1
ATOM 838 N N . THR A 1 102 ? 7.323 -7.287 -9.658 1.00 98.88 102 THR A N 1
ATOM 839 C CA . THR A 1 102 ? 7.181 -6.044 -8.892 1.00 98.88 102 THR A CA 1
ATOM 840 C C . THR A 1 102 ? 7.716 -4.851 -9.691 1.00 98.88 102 THR A C 1
ATOM 842 O O . THR A 1 102 ? 8.410 -5.022 -10.691 1.00 98.88 102 THR A O 1
ATOM 845 N N . VAL A 1 103 ? 7.357 -3.634 -9.273 1.00 98.88 103 VAL A N 1
ATOM 846 C CA . VAL A 1 103 ? 7.830 -2.369 -9.859 1.00 98.88 103 VAL A CA 1
ATOM 847 C C . VAL A 1 103 ? 8.263 -1.458 -8.717 1.00 98.88 103 VAL A C 1
ATOM 849 O O . VAL A 1 103 ? 7.554 -1.354 -7.715 1.00 98.88 103 VAL A O 1
ATOM 852 N N . TYR A 1 104 ? 9.414 -0.803 -8.861 1.00 98.88 104 TYR A N 1
ATOM 853 C CA . TYR A 1 104 ? 9.900 0.196 -7.913 1.00 98.88 104 TYR A CA 1
ATOM 854 C C . TYR A 1 104 ? 9.811 1.591 -8.539 1.00 98.88 104 TYR A C 1
ATOM 856 O O . TYR A 1 104 ? 10.153 1.769 -9.707 1.00 98.88 104 TYR A O 1
ATOM 864 N N . VAL A 1 105 ? 9.344 2.566 -7.759 1.00 98.69 105 VAL A N 1
ATOM 865 C CA . VAL A 1 105 ? 9.290 3.986 -8.131 1.00 98.69 105 VAL A CA 1
ATOM 866 C C . VAL A 1 105 ? 10.298 4.714 -7.249 1.00 98.69 105 VAL A C 1
ATOM 868 O O . VAL A 1 105 ? 10.190 4.673 -6.023 1.00 98.69 105 VAL A O 1
ATOM 871 N N . SER A 1 106 ? 11.317 5.308 -7.866 1.00 98.75 106 SER A N 1
ATOM 872 C CA . SER A 1 106 ? 12.467 5.881 -7.160 1.00 98.75 106 SER A CA 1
ATOM 873 C C . SER A 1 106 ? 12.302 7.382 -6.942 1.00 98.75 106 SER A C 1
ATOM 875 O O . SER A 1 106 ? 12.112 8.111 -7.909 1.00 98.75 106 SER A O 1
ATOM 877 N N . GLY A 1 107 ? 12.474 7.851 -5.700 1.00 98.50 107 GLY A N 1
ATOM 878 C CA . GLY A 1 107 ? 12.533 9.287 -5.388 1.00 98.50 107 GLY A CA 1
ATOM 879 C C . GLY A 1 107 ? 13.694 10.002 -6.088 1.00 98.50 107 GLY A C 1
ATOM 880 O O . GLY A 1 107 ? 13.505 11.090 -6.619 1.00 98.50 107 GLY A O 1
ATOM 881 N N . TRP A 1 108 ? 14.851 9.339 -6.209 1.00 98.69 108 TRP A N 1
ATOM 882 C CA . TRP A 1 108 ? 15.996 9.853 -6.965 1.00 98.69 108 TRP A CA 1
ATOM 883 C C . TRP A 1 108 ? 15.655 10.066 -8.447 1.00 98.69 108 TRP A C 1
ATOM 885 O O . TRP A 1 108 ? 15.934 11.127 -8.998 1.00 98.69 108 TRP A O 1
ATOM 895 N N . GLN A 1 109 ? 15.006 9.084 -9.094 1.00 98.75 109 GLN A N 1
ATOM 896 C CA . GLN A 1 109 ? 14.561 9.248 -10.485 1.00 98.75 109 GLN A CA 1
ATOM 897 C C . GLN A 1 109 ? 13.524 10.370 -10.585 1.00 98.75 109 GLN A C 1
ATOM 899 O O . GLN A 1 109 ? 13.662 11.244 -11.436 1.00 98.75 109 GLN A O 1
ATOM 904 N N . SER A 1 110 ? 12.541 10.396 -9.677 1.00 98.62 110 SER A N 1
ATOM 905 C CA . SER A 1 110 ? 11.521 11.445 -9.640 1.00 98.62 110 SER A CA 1
ATOM 906 C C . SER A 1 110 ? 12.115 12.843 -9.488 1.00 98.62 110 SER A C 1
ATOM 908 O O . SER A 1 110 ? 11.699 13.747 -10.203 1.00 98.62 110 SER A O 1
ATOM 910 N N . SER A 1 111 ? 13.122 13.026 -8.633 1.00 98.50 111 SER A N 1
ATOM 911 C CA . SER A 1 111 ? 13.779 14.320 -8.420 1.00 98.50 111 SER A CA 1
ATOM 912 C C . SER A 1 111 ? 14.353 14.900 -9.715 1.00 98.50 111 SER A C 1
ATOM 914 O O . SER A 1 111 ? 14.220 16.090 -9.973 1.00 98.50 111 SER A O 1
ATOM 916 N N . SER A 1 112 ? 14.938 14.063 -10.574 1.00 98.62 112 SER A N 1
ATOM 917 C CA . SER A 1 112 ? 15.548 14.516 -11.828 1.00 98.62 112 SER A CA 1
ATOM 918 C C . SER A 1 112 ? 14.618 14.466 -13.046 1.00 98.62 112 SER A C 1
ATOM 920 O O . SER A 1 112 ? 14.952 15.069 -14.064 1.00 98.62 112 SER A O 1
ATOM 922 N N . THR A 1 113 ? 13.493 13.739 -12.997 1.00 98.56 113 THR A N 1
ATOM 923 C CA . THR A 1 113 ? 12.654 13.507 -14.193 1.00 98.56 113 THR A CA 1
ATOM 924 C C . THR A 1 113 ? 11.150 13.695 -14.005 1.00 98.56 113 THR A C 1
ATOM 926 O O . THR A 1 113 ? 10.428 13.607 -14.993 1.00 98.56 113 THR A O 1
ATOM 929 N N . ALA A 1 114 ? 10.649 13.865 -12.780 1.00 98.38 114 ALA A N 1
ATOM 930 C CA . ALA A 1 114 ? 9.210 13.856 -12.493 1.00 98.38 114 ALA A CA 1
ATOM 931 C C . ALA A 1 114 ? 8.818 14.661 -11.238 1.00 98.38 114 ALA A C 1
ATOM 933 O O . ALA A 1 114 ? 7.879 14.288 -10.535 1.00 98.38 114 ALA A O 1
ATOM 934 N N . SER A 1 115 ? 9.530 15.750 -10.930 1.00 97.94 115 SER A N 1
ATOM 935 C CA . SER A 1 115 ? 9.044 16.718 -9.941 1.00 97.94 115 SER A CA 1
ATOM 936 C C . SER A 1 115 ? 7.705 17.283 -10.413 1.00 97.94 115 SER A C 1
ATOM 938 O O . SER A 1 115 ? 7.576 17.665 -11.573 1.00 97.94 115 SER A O 1
ATOM 940 N N . ALA A 1 116 ? 6.711 17.378 -9.528 1.00 98.12 116 ALA A N 1
ATOM 941 C CA . ALA A 1 116 ? 5.384 17.883 -9.892 1.00 98.12 116 ALA A CA 1
ATOM 942 C C . ALA A 1 116 ? 5.377 19.368 -10.306 1.00 98.12 116 ALA A C 1
ATOM 944 O O . ALA A 1 116 ? 4.388 19.850 -10.854 1.00 98.12 116 ALA A O 1
ATOM 945 N N . SER A 1 117 ? 6.460 20.102 -10.024 1.00 98.19 117 SER A N 1
ATOM 946 C CA . SER A 1 117 ? 6.665 21.477 -10.492 1.00 98.19 117 SER A CA 1
ATOM 947 C C . SER A 1 117 ? 7.508 21.569 -11.764 1.00 98.19 117 SER A C 1
ATOM 949 O O . SER A 1 117 ? 7.883 22.675 -12.141 1.00 98.19 117 SER A O 1
ATOM 951 N N . ASP A 1 118 ? 7.867 20.433 -12.369 1.00 98.38 118 ASP A N 1
ATOM 952 C CA . ASP A 1 118 ? 8.787 20.318 -13.507 1.00 98.38 118 ASP A CA 1
ATOM 953 C C . ASP A 1 118 ? 10.191 20.915 -13.263 1.00 98.38 118 ASP A C 1
ATOM 955 O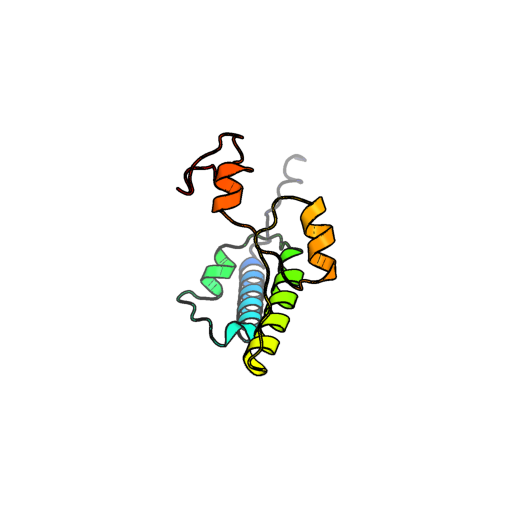 O . ASP A 1 118 ? 10.977 21.061 -14.197 1.00 98.38 118 ASP A O 1
ATOM 959 N N . GLU A 1 119 ? 10.539 21.217 -12.006 1.00 98.19 119 GLU A N 1
ATOM 960 C CA . GLU A 1 119 ? 11.875 21.679 -11.611 1.00 98.19 119 GLU A CA 1
ATOM 961 C C . GLU A 1 119 ? 12.709 20.467 -11.171 1.00 98.19 119 GLU A C 1
ATOM 963 O O . GLU A 1 119 ? 12.391 19.864 -10.137 1.00 98.19 119 GLU A O 1
ATOM 968 N N . PRO A 1 120 ? 13.736 20.065 -11.940 1.00 98.00 120 PRO A N 1
ATOM 969 C CA . PRO A 1 120 ? 14.577 18.938 -11.581 1.00 98.00 120 PRO A CA 1
ATOM 970 C C . PRO A 1 120 ? 15.578 19.317 -10.486 1.00 98.00 120 PRO A C 1
ATOM 972 O O . PRO A 1 120 ? 16.019 20.459 -10.380 1.00 98.00 120 PRO A O 1
ATOM 975 N N . GLY A 1 121 ? 16.017 18.327 -9.716 1.00 98.00 121 GLY A N 1
ATOM 976 C CA . GLY A 1 121 ? 17.006 18.525 -8.665 1.00 98.00 121 GLY A CA 1
ATOM 977 C C . GLY A 1 121 ? 17.837 17.279 -8.357 1.00 98.00 121 GLY A C 1
ATOM 978 O O . GLY A 1 121 ? 17.618 16.204 -8.930 1.00 98.00 121 GLY A O 1
ATOM 979 N N . PRO A 1 122 ? 18.846 17.428 -7.481 1.00 98.38 122 PRO A N 1
ATOM 980 C CA . PRO A 1 122 ? 19.467 16.299 -6.803 1.00 98.38 122 PRO A CA 1
ATOM 981 C C . PRO A 1 122 ? 18.502 15.684 -5.776 1.00 98.38 122 PRO A C 1
ATOM 983 O O . PRO A 1 122 ? 17.600 16.352 -5.282 1.00 98.38 122 PRO A O 1
ATOM 986 N N . ASP A 1 123 ? 18.737 14.423 -5.406 1.00 98.31 123 ASP A N 1
ATOM 987 C CA . ASP A 1 123 ? 17.909 13.660 -4.459 1.00 98.31 123 ASP A CA 1
ATOM 988 C C . ASP A 1 123 ? 17.965 14.223 -3.029 1.00 98.31 123 ASP A C 1
ATOM 990 O O . ASP A 1 123 ? 18.736 13.774 -2.179 1.00 98.31 123 ASP A O 1
ATOM 994 N N . LEU A 1 124 ? 17.161 15.262 -2.798 1.00 98.38 124 LEU A N 1
ATOM 995 C CA . LEU A 1 124 ? 17.041 15.995 -1.537 1.00 98.38 124 LEU A CA 1
ATOM 996 C C . LEU A 1 124 ? 15.616 15.976 -0.974 1.00 98.38 124 LEU A C 1
ATOM 998 O O . LEU A 1 124 ? 15.381 16.530 0.099 1.00 98.38 124 LEU A O 1
ATOM 1002 N N . ALA A 1 125 ? 14.680 15.333 -1.681 1.00 97.94 125 ALA A N 1
ATOM 1003 C CA . ALA A 1 125 ? 13.257 15.313 -1.342 1.00 97.94 125 ALA A CA 1
ATOM 1004 C C . ALA A 1 125 ? 12.664 16.720 -1.098 1.00 97.94 125 ALA A C 1
ATOM 1006 O O . ALA A 1 125 ? 11.815 16.902 -0.226 1.00 97.94 125 ALA A O 1
ATOM 1007 N N . ASP A 1 126 ? 13.127 17.713 -1.861 1.00 98.25 126 ASP A N 1
ATOM 1008 C CA . ASP A 1 126 ? 12.672 19.108 -1.834 1.00 98.25 126 ASP A CA 1
ATOM 1009 C C . ASP A 1 126 ? 11.601 19.425 -2.894 1.00 98.25 126 ASP A C 1
ATOM 1011 O O . ASP A 1 126 ? 10.995 20.498 -2.867 1.00 98.25 126 ASP A O 1
ATOM 1015 N N . TYR A 1 127 ? 11.317 18.478 -3.791 1.00 98.00 127 TYR A N 1
ATOM 1016 C CA . TYR A 1 127 ? 10.191 18.536 -4.720 1.00 98.00 127 TYR A CA 1
ATOM 1017 C C . TYR A 1 127 ? 8.836 18.464 -3.982 1.00 98.00 127 TYR A C 1
ATOM 1019 O O . TYR A 1 127 ? 8.746 17.897 -2.886 1.00 98.00 127 TYR A O 1
ATOM 1027 N N . PRO A 1 128 ? 7.744 19.005 -4.561 1.00 98.31 128 PRO A N 1
ATOM 1028 C CA . PRO A 1 128 ? 6.404 18.836 -3.998 1.00 98.31 128 PRO A CA 1
ATOM 1029 C C . PRO A 1 128 ? 6.053 17.351 -3.805 1.00 98.31 128 PRO A C 1
ATOM 1031 O O . PRO A 1 128 ? 6.359 16.528 -4.660 1.00 98.31 128 PRO A O 1
ATOM 1034 N N . TYR A 1 129 ? 5.379 16.996 -2.704 1.00 96.94 129 TYR A N 1
ATOM 1035 C CA . TYR A 1 129 ? 5.118 15.590 -2.335 1.00 96.94 129 TYR A CA 1
ATOM 1036 C C . TYR A 1 129 ? 4.032 14.879 -3.170 1.00 96.94 129 TYR A C 1
ATOM 1038 O O . TYR A 1 129 ? 3.677 13.741 -2.853 1.00 96.94 129 TYR A O 1
ATOM 1046 N N . VAL A 1 130 ? 3.453 15.574 -4.153 1.00 83.81 130 VAL A N 1
ATOM 1047 C CA . VAL A 1 130 ? 2.238 15.181 -4.886 1.00 83.81 130 VAL A CA 1
ATOM 1048 C C . VAL A 1 130 ? 2.531 14.436 -6.177 1.00 83.81 130 VAL A C 1
ATOM 1050 O O . VAL A 1 130 ? 3.557 14.742 -6.817 1.00 83.81 130 VAL A O 1
#